Protein AF-A0A7C4MVG0-F1 (afdb_monomer)

Structure (mmCIF, N/CA/C/O backbone):
data_AF-A0A7C4MVG0-F1
#
_entry.id   AF-A0A7C4MVG0-F1
#
loop_
_atom_site.group_PDB
_atom_site.id
_atom_site.type_symbol
_atom_site.label_atom_id
_atom_site.label_alt_id
_atom_site.label_comp_id
_atom_site.label_asym_id
_atom_site.label_entity_id
_atom_site.label_seq_id
_atom_site.pdbx_PDB_ins_code
_atom_site.Cartn_x
_atom_site.Cartn_y
_atom_site.Cartn_z
_atom_site.occupancy
_atom_site.B_iso_or_equiv
_atom_site.auth_seq_id
_atom_site.auth_comp_id
_atom_site.auth_asym_id
_atom_site.auth_atom_id
_atom_site.pdbx_PDB_model_num
ATOM 1 N N . GLN A 1 1 ? -0.400 22.314 -0.938 1.00 40.84 1 GLN A N 1
ATOM 2 C CA . GLN A 1 1 ? -1.195 21.973 0.256 1.00 40.84 1 GLN A CA 1
ATOM 3 C C . GLN A 1 1 ? -0.343 21.020 1.072 1.00 40.84 1 GLN A C 1
ATOM 5 O O . GLN A 1 1 ? -0.194 19.864 0.703 1.00 40.84 1 GLN A O 1
ATOM 10 N N . LYS A 1 2 ? 0.381 21.588 2.034 1.00 29.41 2 LYS A N 1
ATOM 11 C CA . LYS A 1 2 ? 1.339 20.899 2.895 1.00 29.41 2 LYS A CA 1
ATOM 12 C C . LYS A 1 2 ? 0.495 20.200 3.959 1.00 29.41 2 LYS A C 1
ATOM 14 O O . LYS A 1 2 ? -0.312 20.861 4.605 1.00 29.41 2 LYS A O 1
ATOM 19 N N . TRP A 1 3 ? 0.560 18.877 4.023 1.00 41.34 3 TRP A N 1
ATOM 20 C CA . TRP A 1 3 ? -0.093 18.130 5.092 1.00 41.34 3 TRP A CA 1
ATOM 21 C C . TRP A 1 3 ? 0.795 18.268 6.326 1.00 41.34 3 TRP A C 1
ATOM 23 O O . TRP A 1 3 ? 1.672 17.444 6.561 1.00 41.34 3 TRP A O 1
ATOM 33 N N . ASP A 1 4 ? 0.627 19.376 7.042 1.00 37.03 4 ASP A N 1
ATOM 34 C CA . ASP A 1 4 ? 1.197 19.570 8.370 1.00 37.03 4 ASP A CA 1
ATOM 35 C C . ASP A 1 4 ? 0.308 18.783 9.345 1.00 37.03 4 ASP A C 1
ATOM 37 O O . ASP A 1 4 ? -0.676 19.299 9.868 1.00 37.03 4 ASP A O 1
ATOM 41 N N . LEU A 1 5 ? 0.585 17.485 9.485 1.00 39.06 5 LEU A N 1
ATOM 42 C CA . LEU A 1 5 ? 0.027 16.687 10.571 1.00 39.06 5 LEU A CA 1
ATOM 43 C C . LEU A 1 5 ? 0.992 16.794 11.748 1.00 39.06 5 LEU A C 1
ATOM 45 O O . LEU A 1 5 ? 2.145 16.370 11.645 1.00 39.06 5 LEU A O 1
ATOM 49 N N . GLU A 1 6 ? 0.516 17.368 12.850 1.00 38.66 6 GLU A N 1
ATOM 50 C CA . GLU A 1 6 ? 1.209 17.300 14.132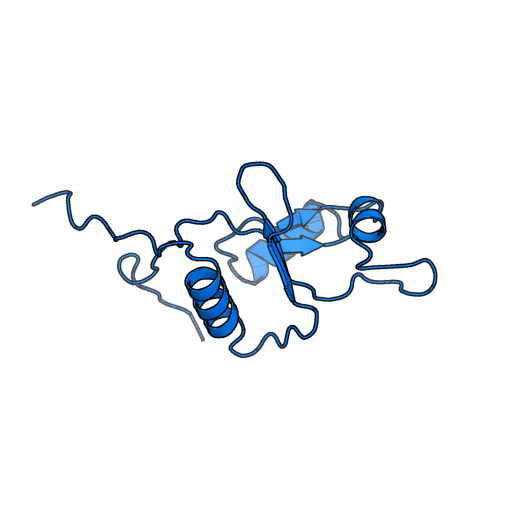 1.00 38.66 6 GLU A CA 1
ATOM 51 C C . GLU A 1 6 ? 1.392 15.818 14.516 1.00 38.66 6 GLU A C 1
ATOM 53 O O . GLU A 1 6 ? 0.461 15.019 14.344 1.00 38.66 6 GLU A O 1
ATOM 58 N N . PRO A 1 7 ? 2.572 15.408 15.017 1.00 50.06 7 PRO A N 1
ATOM 59 C CA . PRO A 1 7 ? 2.908 13.998 15.233 1.00 50.06 7 PRO A CA 1
ATOM 60 C C . PRO A 1 7 ? 1.970 13.268 16.212 1.00 50.06 7 PRO A C 1
ATOM 62 O O . PRO A 1 7 ? 1.941 12.040 16.218 1.00 50.06 7 PRO A O 1
ATOM 65 N N . GLU A 1 8 ? 1.185 14.003 17.002 1.00 43.38 8 GLU A N 1
ATOM 66 C CA . GLU A 1 8 ? 0.210 13.468 17.957 1.00 43.38 8 GLU A CA 1
ATOM 67 C C . GLU A 1 8 ? -1.121 13.025 17.304 1.00 43.38 8 GLU A C 1
ATOM 69 O O . GLU A 1 8 ? -1.786 12.129 17.822 1.00 43.38 8 GLU A O 1
ATOM 74 N N . GLU A 1 9 ? -1.497 13.565 16.134 1.00 44.84 9 GLU A N 1
ATOM 75 C CA . GLU A 1 9 ? -2.778 13.240 15.471 1.00 44.84 9 GLU A CA 1
ATOM 76 C C . GLU A 1 9 ? -2.689 12.114 14.428 1.00 44.84 9 GLU A C 1
ATOM 78 O O . GLU A 1 9 ? -3.710 11.580 13.980 1.00 44.84 9 GLU A O 1
ATOM 83 N N . ALA A 1 10 ? -1.482 11.687 14.052 1.00 45.53 10 ALA A N 1
ATOM 84 C CA . ALA A 1 10 ? -1.302 10.541 13.171 1.00 45.53 10 ALA A CA 1
ATOM 85 C C . ALA A 1 10 ? -1.471 9.241 13.971 1.00 45.53 10 ALA A C 1
ATOM 87 O O . ALA A 1 10 ? -0.495 8.585 14.329 1.00 45.53 10 ALA A O 1
ATOM 88 N N . ALA A 1 11 ? -2.717 8.857 14.261 1.00 45.50 11 ALA A N 1
ATOM 89 C CA . ALA A 1 11 ? -3.045 7.557 14.835 1.00 45.50 11 ALA A CA 1
ATOM 90 C C . ALA A 1 11 ? -2.408 6.440 13.988 1.00 45.50 11 ALA A C 1
ATOM 92 O O . ALA A 1 11 ? -2.930 6.051 12.942 1.00 45.50 11 ALA A O 1
ATOM 93 N N . VAL A 1 12 ? -1.247 5.937 14.417 1.00 49.47 12 VAL A N 1
ATOM 94 C CA . VAL A 1 12 ? -0.539 4.876 13.706 1.00 49.47 12 VAL A CA 1
ATOM 95 C C . VAL A 1 12 ? -1.382 3.612 13.863 1.00 49.47 12 VAL A C 1
ATOM 97 O O . VAL A 1 12 ? -1.557 3.137 14.991 1.00 49.47 12 VAL A O 1
ATOM 100 N N . PRO A 1 13 ? -1.937 3.051 12.779 1.00 55.09 13 PRO A N 1
ATOM 101 C CA . PRO A 1 13 ? -2.830 1.914 12.902 1.00 55.09 13 PRO A CA 1
ATOM 102 C C . PRO A 1 13 ? -2.084 0.729 13.541 1.00 55.09 13 PRO A C 1
ATOM 104 O O . PRO A 1 13 ? -0.869 0.584 13.393 1.00 55.09 13 PRO A O 1
ATOM 107 N N . ALA A 1 14 ? -2.797 -0.148 14.260 1.00 70.69 14 ALA A N 1
ATOM 108 C CA . ALA A 1 14 ? -2.210 -1.356 14.862 1.00 70.69 14 ALA A CA 1
ATOM 109 C C . ALA A 1 14 ? -1.631 -2.335 13.820 1.00 70.69 14 ALA A C 1
ATOM 111 O O . ALA A 1 14 ? -0.985 -3.320 14.180 1.00 70.69 14 ALA A O 1
ATOM 112 N N . VAL A 1 15 ? -1.858 -2.051 12.539 1.00 84.12 15 VAL A N 1
ATOM 113 C CA . VAL A 1 15 ? -1.382 -2.796 11.384 1.00 84.12 15 VAL A CA 1
ATOM 114 C C . VAL A 1 15 ? -0.147 -2.138 10.777 1.00 84.12 15 VAL A C 1
ATOM 116 O O . VAL A 1 15 ? 0.016 -0.920 10.812 1.00 84.12 15 VAL A O 1
ATOM 119 N N . ALA A 1 16 ? 0.714 -2.956 10.181 1.00 89.56 16 ALA A N 1
ATOM 120 C CA . ALA A 1 16 ? 1.694 -2.459 9.231 1.00 89.56 16 ALA A CA 1
ATOM 121 C C . ALA A 1 16 ? 1.001 -2.296 7.873 1.00 89.56 16 ALA A C 1
ATOM 123 O O . ALA A 1 16 ? 0.237 -3.172 7.465 1.00 89.56 16 ALA A O 1
ATOM 124 N N . TYR A 1 17 ? 1.254 -1.187 7.183 1.00 90.50 17 TYR A N 1
ATOM 125 C CA . TYR A 1 17 ? 0.715 -0.948 5.850 1.00 90.50 17 TYR A CA 1
ATOM 126 C C . TYR A 1 17 ? 1.842 -0.583 4.887 1.00 90.50 17 TYR A C 1
ATOM 128 O O . TYR A 1 17 ? 2.818 0.072 5.250 1.00 90.50 17 TYR A O 1
ATOM 136 N N . PHE A 1 18 ? 1.695 -1.060 3.659 1.00 93.75 18 PHE A N 1
ATOM 137 C CA . PHE A 1 18 ? 2.659 -0.929 2.578 1.00 93.75 18 PHE A CA 1
ATOM 138 C C . PHE A 1 18 ? 1.863 -0.724 1.295 1.00 93.75 18 PHE A C 1
ATOM 140 O O . PHE A 1 18 ? 0.757 -1.256 1.158 1.00 93.75 18 PHE A O 1
ATOM 147 N N . THR A 1 19 ? 2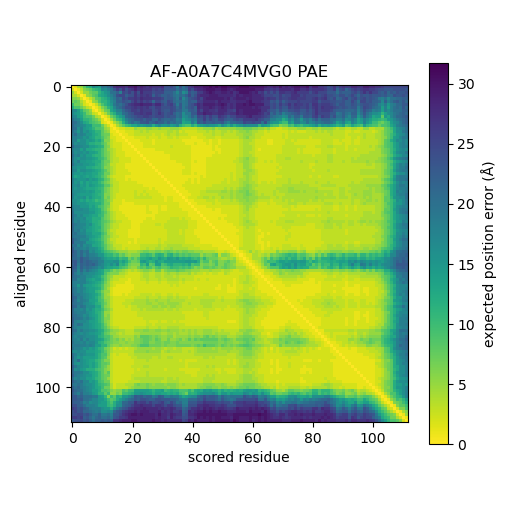.427 -0.007 0.333 1.00 94.94 19 THR A N 1
ATOM 148 C CA . THR A 1 19 ? 1.951 -0.078 -1.054 1.00 94.94 19 THR A CA 1
ATOM 149 C C . THR A 1 19 ? 2.898 -0.960 -1.860 1.00 94.94 19 THR A C 1
ATOM 151 O O . THR A 1 19 ? 4.002 -1.262 -1.412 1.00 94.94 19 THR A O 1
ATOM 154 N N . ALA A 1 20 ? 2.468 -1.430 -3.027 1.00 96.00 20 ALA A N 1
ATOM 155 C CA . ALA A 1 20 ? 3.294 -2.255 -3.900 1.00 96.00 20 ALA A CA 1
ATOM 156 C C . ALA A 1 20 ? 3.092 -1.848 -5.359 1.00 96.00 20 ALA A C 1
ATOM 158 O O . ALA A 1 20 ? 1.971 -1.539 -5.774 1.00 96.00 20 ALA A O 1
ATOM 159 N N . SER A 1 21 ? 4.171 -1.858 -6.136 1.00 95.00 21 SER A N 1
ATOM 160 C CA . SER A 1 21 ? 4.160 -1.547 -7.565 1.00 95.00 21 SER A CA 1
ATOM 161 C C . SER A 1 21 ? 5.056 -2.515 -8.340 1.00 95.00 21 SER A C 1
ATOM 163 O O . SER A 1 21 ? 5.874 -3.230 -7.761 1.00 95.00 21 SER A O 1
ATOM 165 N N . VAL A 1 22 ? 4.921 -2.508 -9.667 1.00 95.56 22 VAL A N 1
ATOM 166 C CA . VAL A 1 22 ? 5.827 -3.227 -10.582 1.00 95.56 22 VAL A CA 1
ATOM 167 C C . VAL A 1 22 ? 7.018 -2.370 -11.030 1.00 95.56 22 VAL A C 1
ATOM 169 O O . VAL A 1 22 ? 7.766 -2.761 -11.922 1.00 95.56 22 VAL A O 1
ATOM 172 N N . ASP A 1 23 ? 7.187 -1.182 -10.449 1.00 96.00 23 ASP A N 1
ATOM 173 C CA . ASP A 1 23 ? 8.333 -0.319 -10.721 1.00 96.00 23 ASP A CA 1
ATOM 174 C C . ASP A 1 23 ? 9.570 -0.789 -9.951 1.00 96.00 23 ASP A C 1
ATOM 176 O O . ASP A 1 23 ? 9.472 -1.541 -8.979 1.00 96.00 23 ASP A O 1
ATOM 180 N N . THR A 1 24 ? 10.752 -0.349 -10.391 1.00 97.44 24 THR A N 1
ATOM 181 C CA . THR A 1 24 ? 12.021 -0.660 -9.721 1.00 97.44 24 THR A CA 1
ATOM 182 C C . THR A 1 24 ? 12.121 0.028 -8.356 1.00 97.44 24 THR A C 1
ATOM 184 O O . THR A 1 24 ? 11.422 1.021 -8.114 1.00 97.44 24 THR A O 1
ATOM 187 N N . PRO A 1 25 ? 13.000 -0.450 -7.455 1.00 97.62 25 PRO A N 1
ATOM 188 C CA . PRO A 1 25 ? 13.214 0.196 -6.164 1.00 97.62 25 PRO A CA 1
ATOM 189 C C . PRO A 1 25 ? 13.575 1.683 -6.288 1.00 97.62 25 PRO A C 1
ATOM 191 O O . PRO A 1 25 ? 13.093 2.492 -5.500 1.00 97.62 25 PRO A O 1
ATOM 194 N N . GLU A 1 26 ? 14.361 2.058 -7.300 1.00 97.81 26 GLU A N 1
ATOM 195 C CA . GLU A 1 26 ? 14.794 3.440 -7.545 1.00 97.81 26 GLU A CA 1
ATOM 196 C C . GLU A 1 26 ? 13.603 4.338 -7.885 1.00 97.81 26 GLU A C 1
ATOM 198 O O . GLU A 1 26 ? 13.416 5.376 -7.257 1.00 97.81 26 GLU A O 1
ATOM 203 N N . LYS A 1 27 ? 12.735 3.900 -8.803 1.00 97.56 27 LYS A N 1
ATOM 204 C CA . LYS A 1 27 ? 11.518 4.640 -9.161 1.00 97.56 27 LYS A CA 1
ATOM 205 C C . LYS A 1 27 ? 10.549 4.771 -7.993 1.00 97.56 27 LYS A C 1
ATOM 207 O O . LYS A 1 27 ? 9.959 5.829 -7.796 1.00 97.56 27 LYS A O 1
ATOM 212 N N . ASN A 1 28 ? 10.378 3.704 -7.214 1.00 97.12 28 ASN A N 1
ATOM 213 C CA . ASN A 1 28 ? 9.535 3.745 -6.023 1.00 97.12 28 ASN A CA 1
ATOM 214 C C . ASN A 1 28 ? 10.093 4.701 -4.971 1.00 97.12 28 ASN A C 1
ATOM 216 O O . ASN A 1 28 ? 9.316 5.405 -4.330 1.00 97.12 28 ASN A O 1
ATOM 220 N N . LYS A 1 29 ? 11.421 4.757 -4.816 1.00 96.81 29 LYS A N 1
ATOM 221 C CA . LYS A 1 29 ? 12.088 5.717 -3.937 1.00 96.81 29 LYS A CA 1
ATOM 222 C C . LYS A 1 29 ? 11.855 7.153 -4.407 1.00 96.81 29 LYS A C 1
ATOM 224 O O . LYS A 1 29 ? 11.377 7.958 -3.618 1.00 96.81 29 LYS A O 1
ATOM 229 N N . GLU A 1 30 ? 12.116 7.450 -5.679 1.00 97.81 30 GLU A N 1
ATOM 230 C CA . GLU A 1 30 ? 11.863 8.774 -6.270 1.00 97.81 30 GLU A CA 1
ATOM 231 C C . GLU A 1 30 ? 10.397 9.197 -6.092 1.00 97.81 30 GLU A C 1
ATOM 233 O O . GLU A 1 30 ? 10.100 10.329 -5.709 1.00 97.81 30 GLU A O 1
ATOM 238 N N . PHE A 1 31 ? 9.460 8.270 -6.314 1.00 96.38 31 PHE A N 1
ATOM 239 C CA . PHE A 1 31 ? 8.039 8.535 -6.131 1.00 96.38 31 PHE A CA 1
ATOM 240 C C . PHE A 1 31 ? 7.684 8.783 -4.660 1.00 96.38 31 PHE A C 1
ATOM 242 O O . PHE A 1 31 ? 7.004 9.768 -4.365 1.00 96.38 31 PHE A O 1
ATOM 249 N N . ALA A 1 32 ? 8.171 7.946 -3.740 1.00 95.25 32 ALA A N 1
ATOM 250 C CA . ALA A 1 32 ? 7.968 8.114 -2.304 1.00 95.25 32 ALA A CA 1
ATOM 251 C C . ALA A 1 32 ? 8.496 9.470 -1.814 1.00 95.25 32 ALA A C 1
ATOM 253 O O . ALA A 1 32 ? 7.797 10.161 -1.077 1.00 95.25 32 ALA A O 1
ATOM 254 N N . GLU A 1 33 ? 9.680 9.884 -2.270 1.00 96.50 33 GLU A N 1
ATOM 255 C CA . GLU A 1 33 ? 10.262 11.197 -1.970 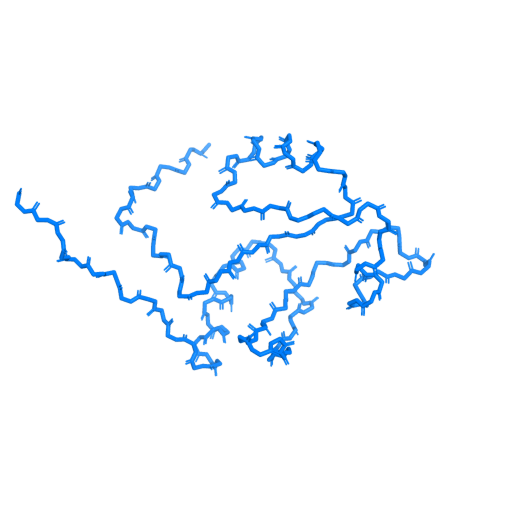1.00 96.50 33 GLU A CA 1
ATOM 256 C C . GLU A 1 33 ? 9.402 12.334 -2.542 1.00 96.50 33 GLU A C 1
ATOM 258 O O . GLU A 1 33 ? 9.118 13.303 -1.838 1.00 96.50 33 GLU A O 1
ATOM 263 N N . SER A 1 34 ? 8.905 12.192 -3.777 1.00 96.69 34 SER A N 1
ATOM 264 C CA . SER A 1 34 ? 8.084 13.218 -4.439 1.00 96.69 34 SER A CA 1
ATOM 265 C C . SER A 1 34 ? 6.759 13.512 -3.726 1.00 96.69 34 SER A C 1
ATOM 267 O O . SER A 1 34 ? 6.258 14.635 -3.800 1.00 96.69 34 SER A O 1
ATOM 269 N N . ILE A 1 35 ? 6.197 12.519 -3.027 1.00 93.50 35 ILE A N 1
ATOM 270 C CA . ILE A 1 35 ? 4.944 12.654 -2.271 1.00 93.50 35 ILE A CA 1
ATOM 271 C C . ILE A 1 35 ? 5.161 12.692 -0.754 1.00 93.50 35 ILE A C 1
ATOM 273 O O . ILE A 1 35 ? 4.178 12.706 -0.015 1.00 93.50 35 ILE A O 1
ATOM 277 N N . ALA A 1 36 ? 6.418 12.684 -0.295 1.00 93.56 36 ALA A N 1
ATOM 278 C CA . ALA A 1 36 ? 6.793 12.534 1.111 1.00 93.56 36 ALA A CA 1
ATOM 279 C C . ALA A 1 36 ? 6.037 11.378 1.802 1.00 93.56 36 ALA A C 1
ATOM 281 O O . ALA A 1 36 ? 5.433 11.553 2.860 1.00 93.56 36 ALA A O 1
ATOM 282 N N . ALA A 1 37 ? 6.024 10.201 1.168 1.00 88.88 37 ALA A N 1
ATOM 283 C CA . ALA A 1 37 ? 5.261 9.049 1.635 1.00 88.88 37 ALA A CA 1
ATOM 284 C C . ALA A 1 37 ? 5.705 8.634 3.054 1.00 88.88 37 ALA A C 1
ATOM 286 O O . ALA A 1 37 ? 6.870 8.276 3.240 1.00 88.88 37 ALA A O 1
ATOM 287 N N . PRO A 1 38 ? 4.797 8.587 4.049 1.00 88.44 38 PRO A N 1
ATOM 288 C CA . PRO A 1 38 ? 5.126 8.144 5.405 1.00 88.44 38 PRO A CA 1
ATOM 289 C C . PRO A 1 38 ? 5.140 6.610 5.538 1.00 88.44 38 PRO A C 1
ATOM 291 O O . PRO A 1 38 ? 4.972 6.070 6.631 1.00 88.44 38 PRO A O 1
ATOM 294 N N . TYR A 1 39 ? 5.284 5.895 4.422 1.00 87.25 39 TYR A N 1
ATOM 295 C CA . TYR A 1 39 ? 5.185 4.445 4.349 1.00 87.25 39 TYR A CA 1
ATOM 296 C C . TYR A 1 39 ? 6.066 3.860 3.241 1.00 87.25 39 TYR A C 1
ATOM 298 O O . TYR A 1 39 ? 6.316 4.511 2.224 1.00 87.25 39 TYR A O 1
ATOM 306 N N . PRO A 1 40 ? 6.513 2.608 3.411 1.00 92.19 40 PRO A N 1
ATOM 307 C CA . PRO A 1 40 ? 7.267 1.884 2.394 1.00 92.19 40 PRO A CA 1
ATOM 308 C C . PRO A 1 40 ? 6.425 1.538 1.155 1.00 92.19 40 PRO A C 1
ATOM 310 O O . PRO A 1 40 ? 5.250 1.168 1.251 1.00 92.19 40 PRO A O 1
ATOM 313 N N . ILE A 1 41 ? 7.086 1.572 -0.006 1.00 95.94 41 ILE A N 1
ATOM 314 C CA . ILE A 1 41 ? 6.560 1.106 -1.295 1.00 95.94 41 ILE A CA 1
ATOM 315 C C . ILE A 1 41 ? 7.377 -0.114 -1.740 1.00 95.94 41 ILE A C 1
ATOM 317 O O . ILE A 1 41 ? 8.560 -0.003 -2.062 1.00 95.94 41 ILE A O 1
ATOM 321 N N . LEU A 1 42 ? 6.751 -1.288 -1.748 1.00 96.38 42 LEU A N 1
ATOM 322 C CA . LEU A 1 42 ? 7.348 -2.548 -2.185 1.00 96.38 42 LEU A CA 1
ATOM 323 C C . LEU A 1 42 ? 7.485 -2.581 -3.715 1.00 96.38 42 LEU A C 1
ATOM 325 O O . LEU A 1 42 ? 6.631 -2.073 -4.442 1.00 96.38 42 LEU A O 1
ATOM 329 N N . SER A 1 43 ? 8.558 -3.202 -4.201 1.00 97.06 43 SER A N 1
ATOM 330 C CA . SER A 1 43 ? 8.896 -3.288 -5.625 1.00 97.06 43 SER A CA 1
ATOM 331 C C . SER A 1 43 ? 8.799 -4.734 -6.122 1.00 97.06 43 SER A C 1
ATOM 333 O O . SER A 1 43 ? 9.390 -5.633 -5.526 1.00 97.06 43 SER A O 1
ATOM 335 N N . ASP A 1 44 ? 8.073 -4.949 -7.224 1.00 96.12 44 ASP A N 1
ATOM 336 C CA . ASP A 1 44 ? 7.925 -6.230 -7.933 1.00 96.12 44 ASP A CA 1
ATOM 337 C C . ASP A 1 44 ? 8.254 -6.071 -9.436 1.00 96.12 44 ASP A C 1
ATOM 339 O O . ASP A 1 44 ? 7.361 -6.190 -10.279 1.00 96.12 44 ASP A O 1
ATOM 343 N N . PRO A 1 45 ? 9.518 -5.799 -9.829 1.00 94.94 45 PRO A N 1
ATOM 344 C CA . PRO A 1 45 ? 9.859 -5.469 -11.221 1.00 94.94 45 PRO A CA 1
ATOM 345 C C . PRO A 1 45 ? 9.590 -6.603 -12.217 1.00 94.94 45 PRO A C 1
ATOM 347 O O . PRO A 1 45 ? 9.425 -6.369 -13.412 1.00 94.94 45 PRO A O 1
ATOM 350 N N . THR A 1 46 ? 9.548 -7.851 -11.739 1.00 93.38 46 THR A N 1
ATOM 351 C CA . THR A 1 46 ? 9.218 -9.029 -12.557 1.00 93.38 46 THR A CA 1
ATOM 352 C C . THR A 1 46 ? 7.706 -9.182 -12.773 1.00 93.38 46 THR A C 1
ATOM 354 O O . THR A 1 46 ? 7.267 -9.963 -13.631 1.00 93.38 46 THR A O 1
ATOM 357 N N . GLY A 1 47 ? 6.891 -8.476 -11.981 1.00 92.75 47 GLY A N 1
ATOM 35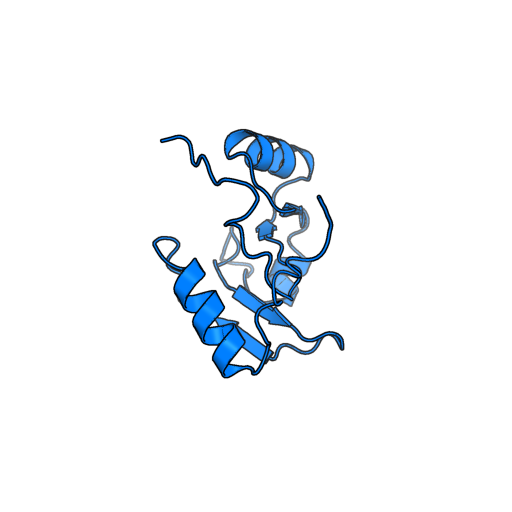8 C CA . GLY A 1 47 ? 5.439 -8.618 -11.913 1.00 92.75 47 GLY A CA 1
ATOM 359 C C . GLY A 1 47 ? 4.978 -9.991 -11.418 1.00 92.75 47 GLY A C 1
ATOM 360 O O . GLY A 1 47 ? 3.819 -10.358 -11.624 1.00 92.75 47 GLY A O 1
ATOM 361 N N . GLU A 1 48 ? 5.876 -10.813 -10.872 1.00 94.50 48 GLU A N 1
ATOM 362 C CA . GLU A 1 48 ? 5.545 -12.174 -10.463 1.00 94.50 48 GLU A CA 1
ATOM 363 C C . GLU A 1 48 ? 4.583 -12.171 -9.279 1.00 94.50 48 GLU A C 1
ATOM 365 O O . GLU A 1 48 ? 3.596 -12.911 -9.288 1.00 94.50 48 GLU A O 1
ATOM 370 N N . THR A 1 49 ? 4.822 -11.299 -8.301 1.00 95.00 49 THR A N 1
ATOM 371 C CA . THR A 1 49 ? 3.938 -11.152 -7.143 1.00 95.00 49 THR A CA 1
ATOM 372 C C . THR A 1 49 ? 2.577 -10.626 -7.584 1.00 95.00 49 THR A C 1
ATOM 374 O O . THR A 1 49 ? 1.550 -11.198 -7.219 1.00 95.00 49 THR A O 1
ATOM 377 N N . ALA A 1 50 ? 2.550 -9.614 -8.455 1.00 94.88 50 ALA A N 1
ATOM 378 C CA . ALA A 1 50 ? 1.323 -9.063 -9.020 1.00 94.88 50 ALA A CA 1
ATOM 379 C C . ALA A 1 50 ? 0.479 -10.128 -9.752 1.00 94.88 50 ALA A C 1
ATOM 381 O O . ALA A 1 50 ? -0.746 -10.166 -9.601 1.00 94.88 50 ALA A O 1
ATOM 382 N N . ARG A 1 51 ? 1.118 -11.031 -10.510 1.00 94.06 51 ARG A N 1
ATOM 383 C CA . ARG A 1 51 ? 0.434 -12.161 -11.16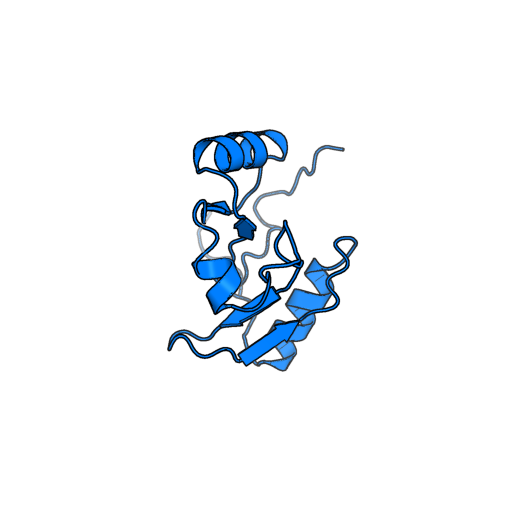6 1.00 94.06 51 ARG A CA 1
ATOM 384 C C . ARG A 1 51 ? -0.083 -13.182 -10.154 1.00 94.06 51 ARG A C 1
ATOM 386 O O . ARG A 1 51 ? -1.226 -13.612 -10.269 1.00 94.06 51 ARG A O 1
ATOM 393 N N . ARG A 1 52 ? 0.715 -13.542 -9.141 1.00 94.75 52 ARG A N 1
ATOM 394 C CA . ARG A 1 52 ? 0.315 -14.494 -8.083 1.00 94.75 52 ARG A CA 1
ATOM 395 C C . ARG A 1 52 ? -0.875 -13.990 -7.262 1.00 94.75 52 ARG A C 1
ATOM 397 O O . ARG A 1 52 ? -1.747 -14.777 -6.916 1.00 94.75 52 ARG A O 1
ATOM 404 N N . TYR A 1 53 ? -0.939 -12.685 -7.003 1.00 94.31 53 TYR A N 1
ATOM 405 C CA . TYR A 1 53 ? -2.068 -12.039 -6.324 1.00 94.31 53 TYR A CA 1
ATOM 406 C C . TYR A 1 53 ? -3.271 -11.785 -7.253 1.00 94.31 53 TYR A C 1
ATOM 408 O O . TYR A 1 53 ? -4.309 -11.300 -6.803 1.00 94.31 53 TYR A O 1
ATOM 416 N N . GLY A 1 54 ? -3.154 -12.098 -8.549 1.00 93.69 54 GLY A N 1
ATOM 417 C CA . GLY A 1 54 ? -4.227 -11.935 -9.531 1.00 93.69 54 GLY A CA 1
ATOM 418 C C . GLY A 1 54 ? -4.591 -10.479 -9.833 1.00 93.69 54 GLY A C 1
ATOM 419 O O . GLY A 1 54 ? -5.659 -10.222 -10.388 1.00 93.69 54 GLY A O 1
ATOM 420 N N . VAL A 1 55 ? -3.733 -9.517 -9.471 1.00 93.88 55 VAL A N 1
ATOM 421 C CA . VAL A 1 55 ? -3.985 -8.086 -9.720 1.00 93.88 55 VAL A CA 1
ATOM 422 C C . VAL A 1 55 ? -3.616 -7.672 -11.143 1.00 93.88 55 VAL A C 1
ATOM 424 O O . VAL A 1 55 ? -4.102 -6.650 -11.629 1.00 93.88 55 VAL A O 1
ATOM 427 N N . THR A 1 56 ? -2.796 -8.468 -11.828 1.00 90.94 56 THR A N 1
ATOM 428 C CA . THR A 1 56 ? -2.437 -8.294 -13.239 1.00 90.94 56 THR A CA 1
ATOM 429 C C . THR A 1 56 ? -2.472 -9.637 -13.963 1.00 90.94 56 THR A C 1
ATOM 431 O O . THR A 1 56 ? -2.340 -10.690 -13.340 1.00 90.94 56 THR A O 1
ATOM 434 N N . ASP A 1 57 ? -2.620 -9.601 -15.281 1.00 82.69 57 ASP A N 1
ATOM 435 C CA . ASP A 1 57 ? -2.620 -10.775 -16.155 1.00 82.69 57 ASP A CA 1
ATOM 436 C C . ASP A 1 57 ? -1.798 -10.490 -17.427 1.00 82.69 57 ASP A C 1
ATOM 438 O O . ASP A 1 57 ? -1.160 -9.445 -17.535 1.00 82.69 57 ASP A O 1
ATOM 442 N N . ALA A 1 58 ? -1.769 -11.428 -18.379 1.00 74.44 58 ALA A N 1
ATOM 443 C CA . ALA A 1 58 ? -1.014 -11.272 -19.626 1.00 74.44 58 ALA A CA 1
ATOM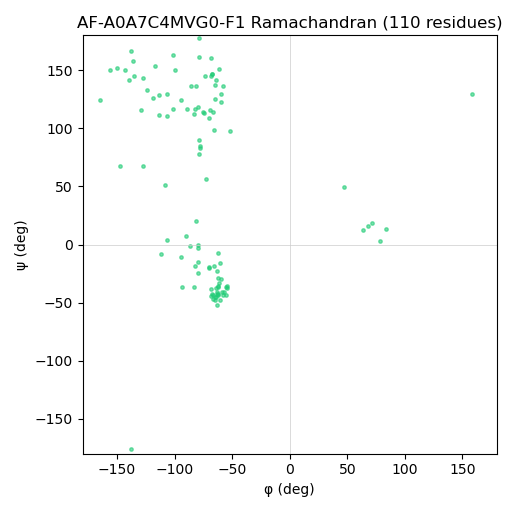 444 C C . ALA A 1 58 ? -1.547 -10.146 -20.537 1.00 74.44 58 ALA A C 1
ATOM 446 O O . ALA A 1 58 ? -0.831 -9.688 -21.425 1.00 74.44 58 ALA A O 1
ATOM 447 N N . VAL A 1 59 ? -2.792 -9.708 -20.334 1.00 74.56 59 VAL A N 1
ATOM 448 C CA . VAL A 1 59 ? -3.456 -8.657 -21.116 1.00 74.56 59 VAL A CA 1
ATOM 449 C C . VAL A 1 59 ? -3.277 -7.293 -20.443 1.00 74.56 59 VAL A C 1
ATOM 451 O O . VAL A 1 59 ? -3.095 -6.276 -21.115 1.00 74.56 59 VAL A O 1
ATOM 454 N N . LYS A 1 60 ? -3.292 -7.248 -19.109 1.00 74.75 60 LYS A N 1
ATOM 455 C CA . LYS A 1 60 ? -3.078 -6.035 -18.319 1.00 74.75 60 LYS A CA 1
ATOM 456 C C . LYS A 1 60 ? -1.592 -5.742 -18.150 1.00 74.75 60 LYS A C 1
ATOM 458 O O . LYS A 1 60 ? -0.865 -6.453 -17.467 1.00 74.75 60 LYS A O 1
ATOM 463 N N . ARG A 1 61 ? -1.164 -4.605 -18.700 1.00 76.56 61 ARG A N 1
ATOM 464 C CA . ARG A 1 61 ? 0.211 -4.104 -18.555 1.00 76.56 61 ARG A CA 1
ATOM 465 C C . ARG A 1 61 ? 0.540 -3.611 -17.139 1.00 76.56 61 ARG A C 1
ATOM 467 O O . ARG A 1 61 ? 1.713 -3.508 -16.801 1.00 76.56 61 ARG A O 1
ATOM 474 N N . TRP A 1 62 ? -0.476 -3.298 -16.333 1.00 84.88 62 TRP A N 1
ATOM 475 C CA . TRP A 1 62 ? -0.322 -2.694 -15.009 1.00 84.88 62 TRP A CA 1
ATOM 476 C C . TRP A 1 62 ? -1.224 -3.382 -13.979 1.00 84.88 62 TRP A C 1
ATOM 478 O O . TRP A 1 62 ? -2.355 -3.748 -14.322 1.00 84.88 62 TRP A O 1
ATOM 488 N N . PRO A 1 63 ? -0.768 -3.516 -12.719 1.00 90.94 63 PRO A N 1
ATOM 489 C CA . PRO A 1 63 ? -1.578 -4.091 -11.656 1.00 90.94 63 PRO A CA 1
ATOM 490 C C . PRO A 1 63 ? -2.818 -3.240 -11.357 1.00 90.94 63 PRO A C 1
ATOM 492 O O . PRO A 1 63 ? -2.787 -2.008 -11.357 1.00 90.94 63 PRO A O 1
ATOM 495 N N . SER A 1 64 ? -3.925 -3.924 -11.079 1.00 92.94 64 SER A N 1
ATOM 496 C CA . SER A 1 64 ? -5.175 -3.327 -10.608 1.00 92.94 64 SER A CA 1
ATOM 497 C C . SER A 1 64 ? -4.985 -2.767 -9.193 1.00 92.94 64 SER A C 1
ATOM 499 O O . SER A 1 64 ? -4.240 -3.327 -8.391 1.00 92.94 64 SER A O 1
ATOM 501 N N . ARG A 1 65 ? -5.681 -1.674 -8.862 1.00 92.75 65 ARG A N 1
ATOM 502 C CA . ARG A 1 65 ? -5.643 -1.067 -7.522 1.00 92.75 65 ARG A CA 1
ATOM 503 C C . ARG A 1 65 ? -6.526 -1.852 -6.562 1.00 92.75 65 ARG A C 1
ATOM 505 O O . ARG A 1 65 ? -7.716 -1.570 -6.478 1.00 92.75 65 ARG A O 1
ATOM 512 N N . TRP A 1 66 ? -5.958 -2.847 -5.894 1.00 95.75 66 TRP A N 1
ATOM 513 C CA . TRP A 1 66 ? -6.643 -3.646 -4.876 1.00 95.75 66 TRP A CA 1
ATOM 514 C C . TRP A 1 66 ? -5.972 -3.469 -3.515 1.00 95.75 66 TRP A C 1
ATOM 516 O O . TRP A 1 66 ? -4.769 -3.210 -3.438 1.00 95.75 66 TRP A O 1
ATOM 526 N N . THR A 1 67 ? -6.740 -3.657 -2.446 1.00 96.25 67 THR A N 1
ATOM 527 C CA . THR A 1 67 ? -6.237 -3.656 -1.070 1.00 96.25 67 THR A CA 1
ATOM 528 C C . THR A 1 67 ? -6.501 -5.009 -0.433 1.00 96.25 67 THR A C 1
ATOM 530 O O . THR A 1 67 ? -7.626 -5.506 -0.427 1.00 96.25 67 THR A O 1
ATOM 533 N N . PHE A 1 68 ? -5.442 -5.614 0.096 1.00 96.94 68 PHE A N 1
ATOM 534 C CA . PHE A 1 68 ? -5.486 -6.911 0.758 1.00 96.94 68 PHE A CA 1
ATOM 535 C C . PHE A 1 68 ? -5.333 -6.707 2.260 1.00 96.94 68 PHE A C 1
ATOM 537 O O . PHE A 1 68 ? -4.396 -6.050 2.709 1.00 96.94 68 PHE A O 1
ATOM 544 N N . PHE A 1 69 ? -6.237 -7.299 3.030 1.00 96.00 69 PHE A N 1
ATOM 545 C CA . PHE A 1 69 ? -6.163 -7.350 4.485 1.00 96.00 69 PHE A CA 1
ATOM 546 C C . PHE A 1 69 ? -5.656 -8.737 4.861 1.00 96.00 69 PHE A C 1
ATOM 548 O O . PHE A 1 69 ? -6.308 -9.730 4.535 1.00 96.00 69 PHE A O 1
ATOM 555 N N . ILE A 1 70 ? -4.485 -8.809 5.490 1.00 95.06 70 ILE A N 1
ATOM 556 C CA . ILE A 1 70 ? -3.762 -10.059 5.752 1.00 95.06 70 ILE A CA 1
ATOM 557 C C . ILE A 1 70 ? -3.508 -10.173 7.258 1.00 95.06 70 ILE A C 1
ATOM 559 O O . ILE A 1 70 ? -3.088 -9.196 7.881 1.00 95.06 70 ILE A O 1
ATOM 563 N N . ASP A 1 71 ? -3.789 -11.337 7.846 1.00 93.38 71 ASP A N 1
ATOM 564 C CA . ASP A 1 71 ? -3.481 -11.607 9.255 1.00 93.38 71 ASP A CA 1
ATOM 565 C C . ASP A 1 71 ? -1.996 -11.942 9.485 1.00 93.38 71 ASP A C 1
ATOM 567 O O . ASP A 1 71 ? -1.182 -11.983 8.558 1.00 93.38 71 ASP A O 1
ATOM 571 N N . ARG A 1 72 ? -1.614 -12.160 10.749 1.00 90.94 72 ARG A N 1
ATOM 572 C CA . ARG A 1 72 ? -0.216 -12.441 11.121 1.00 90.94 72 ARG A CA 1
ATOM 573 C C . ARG A 1 72 ? 0.254 -13.820 10.661 1.00 90.94 72 ARG A C 1
ATOM 575 O O . ARG A 1 72 ? 1.456 -14.045 10.548 1.00 90.94 72 ARG A O 1
ATOM 582 N N . GLU A 1 73 ? -0.680 -14.716 10.373 1.00 94.31 73 GLU A N 1
ATOM 583 C CA . GLU A 1 73 ? -0.447 -16.055 9.844 1.00 94.31 73 GLU A CA 1
ATOM 584 C C . GLU A 1 73 ? -0.360 -16.061 8.305 1.00 94.31 73 GLU A C 1
ATOM 586 O O . GLU A 1 73 ? -0.119 -17.108 7.703 1.00 94.31 73 GLU A O 1
ATOM 591 N N . GLY A 1 74 ? -0.532 -14.903 7.656 1.00 92.75 74 GLY A N 1
ATOM 592 C CA . GLY A 1 74 ? -0.448 -14.744 6.206 1.00 92.75 74 GLY A CA 1
ATOM 593 C C . GLY A 1 74 ? -1.740 -15.084 5.458 1.00 92.75 74 GLY A C 1
ATOM 594 O O . GLY A 1 74 ? -1.718 -15.234 4.235 1.00 92.75 74 GLY A O 1
ATOM 595 N N . ARG A 1 75 ? -2.876 -15.215 6.151 1.00 96.38 75 ARG A N 1
ATOM 596 C CA . ARG A 1 75 ? -4.180 -15.472 5.528 1.00 96.38 75 ARG A CA 1
ATOM 597 C C . ARG A 1 75 ? -4.825 -14.165 5.095 1.00 96.38 75 ARG A C 1
ATOM 599 O O . ARG A 1 75 ? -4.864 -13.189 5.840 1.00 96.38 75 ARG A O 1
ATOM 606 N N . ILE A 1 76 ? -5.390 -14.169 3.892 1.00 96.62 76 ILE A N 1
ATOM 607 C CA . ILE A 1 76 ? -6.173 -13.044 3.382 1.00 96.62 76 ILE A CA 1
ATOM 608 C C . ILE A 1 76 ? -7.543 -13.056 4.067 1.00 96.62 76 ILE A C 1
ATOM 610 O O . ILE A 1 76 ? -8.345 -13.962 3.849 1.00 96.62 76 ILE A O 1
ATOM 614 N N . LEU A 1 77 ? -7.808 -12.032 4.872 1.00 96.62 77 LEU A N 1
ATOM 615 C CA . LEU A 1 77 ? -9.081 -11.810 5.556 1.00 96.62 77 LEU A CA 1
ATOM 616 C C . LEU A 1 77 ? -10.102 -11.116 4.650 1.00 96.62 77 LEU A C 1
ATOM 618 O O . LEU A 1 77 ? -11.298 -11.388 4.724 1.00 96.62 77 LEU A O 1
ATOM 622 N N . HIS A 1 78 ? -9.634 -10.198 3.803 1.00 97.25 78 HIS A N 1
ATOM 623 C CA . HIS A 1 78 ? -10.477 -9.442 2.884 1.00 97.25 78 HIS A CA 1
ATOM 624 C C . HIS A 1 78 ? -9.674 -8.941 1.678 1.00 97.25 78 HIS A C 1
ATOM 626 O O . HIS A 1 78 ? -8.477 -8.667 1.787 1.00 97.25 78 HIS A O 1
ATOM 632 N N . ILE A 1 79 ? -10.349 -8.798 0.535 1.00 97.31 79 ILE A N 1
ATOM 633 C CA . ILE A 1 79 ? -9.805 -8.176 -0.674 1.00 97.31 79 ILE A CA 1
ATOM 634 C C . ILE A 1 79 ? -10.804 -7.127 -1.140 1.00 97.31 79 ILE A C 1
ATOM 636 O O . ILE A 1 79 ? -11.906 -7.478 -1.565 1.00 97.31 79 ILE A O 1
ATOM 640 N N . ASP A 1 80 ? -10.390 -5.868 -1.121 1.00 96.25 80 ASP A N 1
ATOM 641 C CA . ASP A 1 80 ? -11.143 -4.788 -1.740 1.00 96.25 80 ASP A CA 1
ATOM 642 C C . ASP A 1 80 ? -10.628 -4.545 -3.163 1.00 96.25 80 ASP A C 1
ATOM 644 O O . ASP A 1 80 ? -9.431 -4.341 -3.390 1.00 96.25 80 ASP A O 1
ATOM 648 N N . LYS A 1 81 ? -11.548 -4.606 -4.128 1.00 95.06 81 LYS A N 1
ATOM 649 C CA . LYS A 1 81 ? -11.275 -4.472 -5.563 1.00 95.06 81 LYS A CA 1
ATOM 650 C C . LYS A 1 81 ? -11.845 -3.186 -6.172 1.00 95.06 81 LYS A C 1
ATOM 652 O O . LYS A 1 81 ? -11.536 -2.919 -7.332 1.00 95.06 81 LYS A O 1
ATOM 657 N N . ASP A 1 82 ? -12.645 -2.407 -5.433 1.00 91.31 82 ASP A N 1
ATOM 658 C CA . ASP A 1 82 ? -13.244 -1.135 -5.887 1.00 91.31 82 ASP A CA 1
ATOM 659 C C . ASP A 1 82 ? -12.578 0.066 -5.194 1.00 91.31 82 ASP A C 1
ATOM 661 O O . ASP A 1 82 ? -13.221 0.941 -4.612 1.00 91.31 82 ASP A O 1
ATOM 665 N N . VAL A 1 83 ? -11.244 0.106 -5.248 1.00 90.88 83 VAL A N 1
ATOM 666 C CA . VAL A 1 83 ? -10.456 1.151 -4.589 1.00 90.88 83 VAL A CA 1
ATOM 667 C C . VAL A 1 83 ? -10.560 2.470 -5.355 1.00 90.88 83 VAL A C 1
ATOM 669 O O . VAL A 1 83 ? -10.014 2.633 -6.453 1.00 90.88 83 VAL A O 1
ATOM 672 N N . LYS A 1 84 ?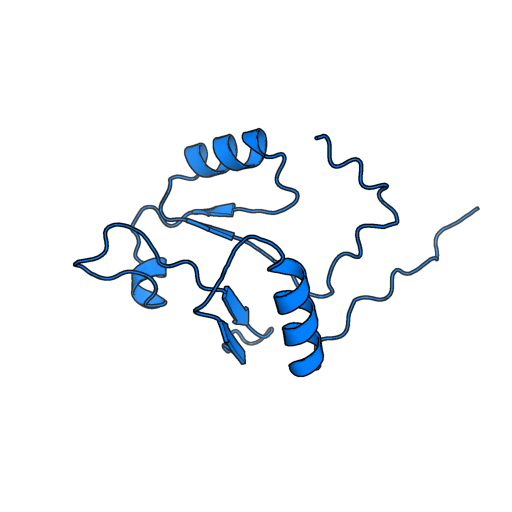 -11.199 3.459 -4.726 1.00 88.94 84 LYS A N 1
ATOM 673 C CA . LYS A 1 84 ? -11.253 4.853 -5.187 1.00 88.94 84 LYS A CA 1
ATOM 674 C C . LYS A 1 84 ? -10.354 5.697 -4.287 1.00 88.94 84 LYS A C 1
ATOM 676 O O . LYS A 1 84 ? -10.720 5.899 -3.139 1.00 88.94 84 LYS A O 1
ATOM 681 N N . PRO A 1 85 ? -9.203 6.211 -4.772 1.00 82.56 85 PRO A N 1
ATOM 682 C CA . PRO A 1 85 ? -8.198 6.842 -3.910 1.00 82.56 85 PRO A CA 1
ATOM 683 C C . PRO A 1 85 ? -8.728 7.977 -3.025 1.00 82.56 85 PRO A C 1
ATOM 685 O O . PRO A 1 85 ? -8.293 8.132 -1.887 1.00 82.56 85 PRO A O 1
ATOM 688 N N . ALA A 1 86 ? -9.675 8.766 -3.538 1.00 87.06 86 ALA A N 1
ATOM 689 C CA . ALA A 1 86 ? -10.282 9.855 -2.788 1.00 87.06 86 ALA A CA 1
ATOM 690 C C . ALA A 1 86 ? -11.101 9.307 -1.608 1.00 87.06 86 ALA A C 1
ATOM 692 O O . ALA A 1 86 ? -12.113 8.642 -1.807 1.00 87.06 86 ALA A O 1
ATOM 693 N N . GLY A 1 87 ? -10.658 9.599 -0.382 1.00 81.19 87 GLY A N 1
ATOM 694 C CA . GLY A 1 87 ? -11.349 9.198 0.849 1.00 81.19 87 GLY A CA 1
ATOM 695 C C . GLY A 1 87 ? -11.154 7.735 1.263 1.00 81.19 87 GLY A C 1
ATOM 696 O O . GLY A 1 87 ? -11.707 7.325 2.280 1.00 81.19 87 GLY A O 1
ATOM 697 N N . TYR A 1 88 ? -10.342 6.956 0.538 1.00 88.31 88 TYR A N 1
ATOM 698 C CA . TYR A 1 88 ? -10.218 5.510 0.764 1.00 88.31 88 TYR A CA 1
ATOM 699 C C . TYR A 1 88 ? -9.734 5.125 2.168 1.00 88.31 88 TYR A C 1
ATOM 701 O O . TYR A 1 88 ? -10.099 4.075 2.691 1.00 88.31 88 TYR A O 1
ATOM 709 N N . ALA A 1 89 ? -8.937 5.987 2.804 1.00 86.88 89 ALA A N 1
ATOM 710 C CA . ALA A 1 89 ? -8.416 5.748 4.147 1.00 86.88 89 ALA A CA 1
ATOM 711 C C . ALA A 1 89 ? -9.528 5.478 5.180 1.00 86.88 89 ALA A C 1
ATOM 713 O O . ALA A 1 89 ? -9.360 4.614 6.039 1.00 86.88 89 ALA A O 1
ATOM 714 N N . ALA A 1 90 ? -10.678 6.154 5.065 1.00 88.12 90 ALA A N 1
ATOM 715 C CA . ALA A 1 90 ? -11.823 5.914 5.945 1.00 88.12 90 ALA A CA 1
ATOM 716 C C . ALA A 1 90 ? -12.414 4.511 5.729 1.00 88.12 90 ALA A C 1
ATOM 718 O O . ALA A 1 90 ? -12.647 3.785 6.688 1.00 88.12 90 ALA A O 1
ATOM 719 N N . SER A 1 91 ? -12.555 4.081 4.470 1.00 90.56 91 SER A N 1
ATOM 720 C CA . SER A 1 91 ? -13.036 2.734 4.137 1.00 90.56 91 SER A CA 1
ATOM 721 C C . SER A 1 91 ? -12.109 1.636 4.661 1.00 90.56 91 SER A C 1
ATOM 723 O O . SER A 1 91 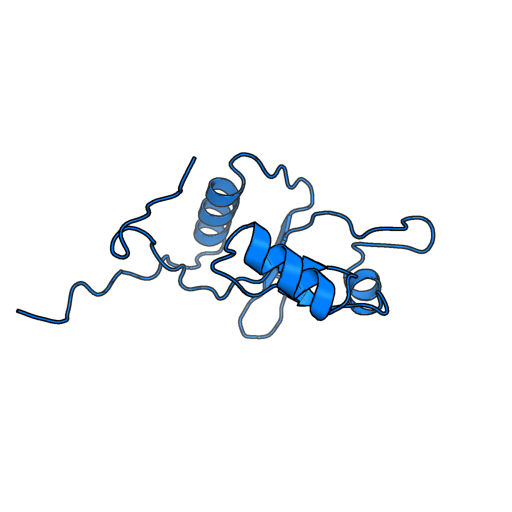? -12.583 0.596 5.112 1.00 90.56 91 SER A O 1
ATOM 725 N N . VAL A 1 92 ? -10.793 1.873 4.652 1.00 91.31 92 VAL A N 1
ATOM 726 C CA . VAL A 1 92 ? -9.818 0.954 5.259 1.00 91.31 92 VAL A CA 1
ATOM 727 C C . VAL A 1 92 ? -10.021 0.865 6.771 1.00 91.31 92 VAL A C 1
ATOM 729 O O . VAL A 1 92 ? -10.036 -0.243 7.306 1.00 91.31 92 VAL A O 1
ATOM 732 N N . ALA A 1 93 ? -10.201 1.997 7.459 1.00 89.62 93 ALA A N 1
ATOM 733 C CA . ALA A 1 93 ? -10.447 2.017 8.900 1.00 89.62 93 ALA A CA 1
ATOM 734 C C . ALA A 1 93 ? -11.737 1.263 9.268 1.00 89.62 93 ALA A C 1
ATOM 736 O O . ALA A 1 93 ? -11.695 0.377 10.121 1.00 89.62 93 ALA A O 1
ATOM 737 N N . ASP A 1 94 ? -12.838 1.526 8.559 1.00 91.00 94 ASP A N 1
ATOM 738 C CA . ASP A 1 94 ? -14.111 0.821 8.747 1.00 91.00 94 ASP A CA 1
ATOM 739 C C . ASP A 1 94 ? -13.956 -0.689 8.531 1.00 91.00 94 ASP A C 1
ATOM 741 O O . ASP A 1 94 ? -14.518 -1.509 9.263 1.00 91.00 94 ASP A O 1
ATOM 745 N N . GLN A 1 95 ? -13.184 -1.084 7.515 1.00 93.69 95 GLN A N 1
ATOM 746 C CA . GLN A 1 95 ? -12.958 -2.492 7.218 1.00 93.69 95 GLN A CA 1
ATOM 747 C C . GLN A 1 95 ? -12.113 -3.177 8.300 1.00 93.69 95 GLN A C 1
ATOM 749 O O . GLN A 1 95 ? -12.406 -4.318 8.653 1.00 93.69 95 GLN A O 1
ATOM 754 N N . LEU A 1 96 ? -11.107 -2.499 8.863 1.00 92.06 96 LEU A N 1
ATOM 755 C CA . LEU A 1 96 ? -10.336 -3.016 9.999 1.00 92.06 96 LEU A CA 1
ATOM 756 C C . LEU A 1 96 ? -11.223 -3.228 11.233 1.00 92.06 96 LEU A C 1
ATOM 758 O O . LEU A 1 96 ? -11.136 -4.283 11.860 1.00 92.06 96 LEU A O 1
ATOM 762 N N . GLU A 1 97 ? -12.123 -2.287 11.533 1.00 90.81 97 GLU A N 1
ATOM 763 C CA . GLU A 1 97 ? -13.080 -2.423 12.638 1.00 90.81 97 GLU A CA 1
ATOM 764 C C . GLU A 1 97 ? -14.030 -3.610 12.426 1.00 90.81 97 GLU A C 1
ATOM 766 O O . GLU A 1 97 ? -14.227 -4.416 13.337 1.00 90.81 97 GLU A O 1
ATOM 771 N N . ARG A 1 98 ? -14.549 -3.797 11.204 1.00 92.31 98 ARG A N 1
ATOM 772 C CA . ARG A 1 98 ? -15.379 -4.965 10.843 1.00 92.31 98 ARG A CA 1
ATOM 773 C C . ARG A 1 98 ? -14.643 -6.294 10.985 1.00 92.31 98 ARG A C 1
ATOM 775 O O . ARG A 1 98 ? -15.268 -7.303 11.300 1.00 92.31 98 ARG A O 1
ATOM 782 N N . LEU A 1 99 ? -13.335 -6.303 10.737 1.00 92.94 99 LEU A N 1
ATOM 783 C CA . LEU A 1 99 ? -12.474 -7.473 10.918 1.00 92.94 99 LEU A CA 1
ATOM 784 C C . LEU A 1 99 ? -12.067 -7.691 12.386 1.00 92.94 99 LEU A C 1
ATOM 786 O O . LEU A 1 99 ? -11.348 -8.645 12.675 1.00 92.94 99 LEU A O 1
ATOM 790 N N . GLY A 1 100 ? -12.504 -6.830 13.312 1.00 90.50 100 GLY A N 1
ATOM 791 C CA . GLY A 1 100 ? -12.145 -6.909 14.728 1.00 90.50 100 GLY A CA 1
ATOM 792 C C . GLY A 1 100 ? -10.689 -6.535 15.011 1.00 90.50 100 GLY A C 1
ATOM 793 O O . GLY A 1 100 ? -10.165 -6.889 16.066 1.00 90.50 100 GLY A O 1
ATOM 794 N N . ILE A 1 101 ? -10.020 -5.842 14.083 1.00 86.94 101 ILE A N 1
ATOM 795 C CA . ILE A 1 101 ? -8.659 -5.343 14.273 1.00 86.94 101 ILE A CA 1
ATOM 796 C C . ILE A 1 101 ? -8.755 -4.008 15.028 1.00 86.94 101 ILE A C 1
ATOM 798 O O . ILE A 1 101 ? -9.251 -3.027 14.468 1.00 86.94 101 ILE A O 1
ATOM 802 N N . PRO A 1 102 ? -8.294 -3.930 16.287 1.00 73.19 102 PRO A N 1
ATOM 803 C CA . PRO A 1 102 ? -8.402 -2.705 17.063 1.00 73.19 102 PRO A CA 1
ATOM 804 C C . PRO A 1 102 ? -7.504 -1.611 16.481 1.00 73.19 102 PRO A C 1
ATOM 806 O O . PRO A 1 102 ? -6.390 -1.867 16.016 1.00 73.19 102 PRO A O 1
ATOM 809 N N . ARG A 1 103 ? -7.951 -0.358 16.578 1.00 71.38 103 ARG A N 1
ATOM 810 C CA . ARG A 1 103 ? -7.043 0.787 16.460 1.00 71.38 103 ARG A CA 1
ATOM 811 C C . ARG A 1 103 ? -6.078 0.743 17.645 1.00 71.38 103 ARG A C 1
ATOM 813 O O . ARG A 1 103 ? -6.491 0.437 18.764 1.00 71.38 103 ARG A O 1
ATOM 820 N N . ARG A 1 104 ? -4.788 1.002 17.413 1.00 64.81 104 ARG A N 1
ATOM 821 C CA . ARG A 1 104 ? -3.829 1.083 18.521 1.00 64.81 104 ARG A CA 1
ATOM 822 C C . ARG A 1 104 ? -4.233 2.288 19.368 1.00 64.81 104 ARG A C 1
ATOM 824 O O . ARG A 1 104 ? -4.369 3.380 18.820 1.00 64.81 104 ARG A O 1
ATOM 831 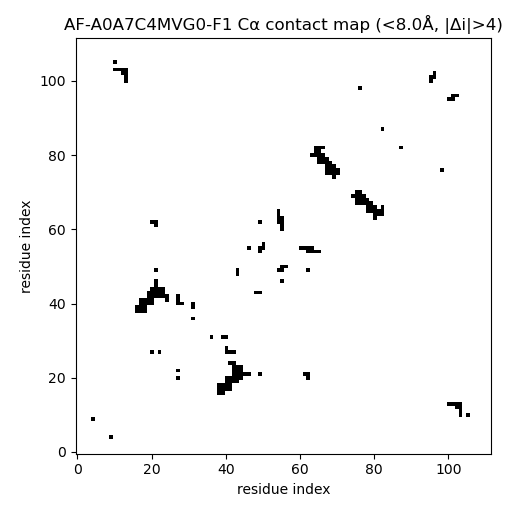N N . ALA A 1 105 ? -4.449 2.084 20.666 1.00 50.34 105 ALA A N 1
ATOM 832 C CA . ALA A 1 105 ? -4.537 3.200 21.594 1.00 50.34 105 ALA A CA 1
ATOM 833 C C . ALA A 1 105 ? -3.203 3.950 21.530 1.00 50.34 105 ALA A C 1
ATOM 835 O O . ALA A 1 105 ? -2.139 3.328 21.572 1.00 50.34 105 ALA A O 1
ATOM 836 N N . VAL A 1 106 ? -3.257 5.266 21.350 1.00 50.34 106 VAL A N 1
ATOM 837 C CA . VAL A 1 106 ? -2.068 6.094 21.518 1.00 50.34 106 VAL A CA 1
ATOM 838 C C . VAL A 1 106 ? -1.791 6.070 23.017 1.00 50.34 106 VAL A C 1
ATOM 840 O O . VAL A 1 106 ? -2.591 6.592 23.790 1.00 50.34 106 VAL A O 1
ATOM 843 N N . ASP A 1 107 ? -0.733 5.382 23.446 1.00 44.12 107 ASP A N 1
ATOM 844 C CA . ASP A 1 107 ? -0.295 5.465 24.837 1.00 44.12 107 ASP A CA 1
ATOM 845 C C . ASP A 1 107 ? 0.181 6.902 25.068 1.00 44.12 107 ASP A C 1
ATOM 847 O O . ASP A 1 107 ? 1.302 7.271 24.719 1.00 44.12 107 ASP A O 1
ATOM 851 N N . SER A 1 108 ? -0.680 7.733 25.654 1.00 44.03 108 SER A N 1
ATOM 852 C CA . SER A 1 108 ? -0.345 9.059 26.178 1.00 44.03 108 SER A CA 1
ATOM 853 C C . SER A 1 108 ? 0.468 8.915 27.469 1.00 44.03 108 SER A C 1
ATOM 855 O O . SER A 1 108 ? 0.060 9.361 28.542 1.00 44.03 108 SER A O 1
ATOM 857 N N . ALA A 1 109 ? 1.587 8.198 27.390 1.00 45.69 109 ALA A N 1
ATOM 858 C CA . ALA A 1 109 ? 2.401 7.837 28.537 1.00 45.69 109 ALA A CA 1
ATOM 859 C C . ALA A 1 109 ? 3.888 7.754 28.177 1.00 45.69 109 ALA A C 1
ATOM 861 O O . ALA A 1 109 ? 4.445 6.667 28.218 1.00 45.69 109 ALA A O 1
ATOM 862 N N . GLN A 1 110 ? 4.499 8.902 27.854 1.00 38.47 110 GLN A N 1
ATOM 863 C CA . GLN A 1 110 ? 5.789 9.436 28.357 1.00 38.47 110 GLN A CA 1
ATOM 864 C C . GLN A 1 110 ? 5.797 10.925 27.952 1.00 38.47 110 GLN A C 1
ATOM 866 O O . GLN A 1 110 ? 5.597 11.210 26.783 1.00 38.47 110 GLN A O 1
ATOM 871 N N . GLY A 1 111 ? 5.963 11.955 28.772 1.00 38.75 111 GLY A N 1
ATOM 872 C CA . GLY A 1 111 ? 6.409 12.138 30.145 1.00 38.75 111 GLY A CA 1
ATOM 873 C C . GLY A 1 111 ? 6.849 13.612 30.221 1.00 38.75 111 GLY A C 1
ATOM 874 O O . GLY A 1 111 ? 7.531 14.060 29.308 1.00 38.75 111 GLY A O 1
ATOM 875 N N . GLN A 1 112 ? 6.346 14.318 31.238 1.00 33.03 112 GLN A N 1
ATOM 876 C CA . GLN A 1 112 ? 6.698 15.652 31.772 1.00 33.03 112 GLN A CA 1
ATOM 877 C C . GLN A 1 112 ? 7.812 16.469 31.099 1.00 33.03 112 GLN A C 1
ATOM 879 O O . GLN A 1 112 ? 8.947 15.958 30.988 1.00 33.03 112 GLN A O 1
#

Sequence (112 aa):
QKWDLEPEEAAVPAVAYFTASVDTPEKNKEFAESIAAPYPILSDPTGETARRYGVTDAVKRWPSRWTFFIDREGRILHIDKDVKPAGYAASVADQLERLGIPRRAVDSAQGQ

Secondary structure (DSSP, 8-state):
------TTT----SS---EEESS-HHHHHHHHHHTT-SS-EEE-TT-HHHHHTTS--SS-SS----EEEE-TTS-EEEEE----STTHHHHHHHHHHHTT-PPPP----S--

Nearest PDB structures (foldseek):
  4xrd-assembly1_C-2  TM=6.858E-01  e=5.123E-03  Salmonella enterica subsp. enterica serovar Typhimurium
  5ijt-assembly1_I  TM=6.626E-01  e=3.205E-03  Homo sapiens
  5y63-assembly1_A  TM=6.871E-01  e=5.478E-03  Enterococcus faecalis V583
  5uka-assembly1_B  TM=7.754E-01  e=2.393E-02  Salmonella enterica subsp. enterica serovar Typhimurium str. LT2
  3vwu-assembly1_H  TM=5.879E-01  e=5.858E-03  Mus musculus

Radius of gyration: 16.29 Å; Cα contacts (8 Å, |Δi|>4): 105; chains: 1; bounding box: 30×38×53 Å

Solvent-accessible surface area (backbone atoms only — not comparable to full-atom values): 7265 Å² total; per-residue (Å²): 136,81,86,82,71,58,83,84,74,63,76,63,58,67,62,90,71,70,48,75,44,56,46,48,66,66,57,42,48,54,51,35,62,75,68,64,52,95,54,60,62,48,60,31,65,83,40,57,63,41,42,75,71,63,39,28,53,98,84,46,94,58,68,54,67,60,49,78,41,64,51,98,88,69,47,77,78,46,74,46,73,83,67,52,82,82,70,37,69,57,57,52,52,56,49,34,53,75,70,68,48,64,73,47,77,79,77,92,76,84,77,138

Mean predicted aligned error: 8.64 Å

pLDDT: mean 82.16, std 19.95, range [29.41, 97.81]

Foldseek 3Di:
DDPPDDPVPPQDFPDADEAEWLDDPVVQVVVCVVVVPPHYYHHNVVCPVLVVVVQDDPVRPTGQDKDFDADPVGDTPDIGRPDDPVPVVVVVVVVCVVVVRDRDDPPPDDDD